Protein AF-A0AAD8Z427-F1 (afdb_monomer)

Solvent-accessible surface area (backbone atoms only — not comparable to full-atom values): 5272 Å² total; per-residue (Å²): 133,56,70,65,59,27,50,55,47,47,60,76,67,67,72,97,68,88,76,31,82,78,82,41,31,73,50,21,51,53,31,26,27,72,72,71,52,66,47,45,69,70,39,51,52,51,52,50,50,51,51,51,58,47,39,31,69,64,51,33,52,52,44,38,52,53,23,53,53,45,28,72,73,77,38,92,40,72,86,37,50,48,57,33,50,53,50,30,50,53,30,56,75,62,85

Organism: NCBI:txid2609070

Nearest PDB structures (foldseek):
  4jrp-assembly3_B  TM=3.685E-01  e=6.901E+00  Escherichia coli K-12
  3hl8-assembly1_A  TM=3.748E-01  e=8.620E+00  Escherichia coli K-12
  2qxf-assembly1_A  TM=2.831E-01  e=5.525E+00  Escherichia coli K-12
  3c95-assembly1_A  TM=3.360E-01  e=7.713E+00  Escherichia coli

pLDDT: mean 89.63, std 6.98, range [63.62, 97.69]

Mean predicted aligned error: 7.12 Å

Secondary structure (DSSP, 8-state):
--HHHHHHHHHTT-S----BTTTB-HHHHHHHHHHSS---HHHHHHHHHHHHHHT-HHHHHHHHHHHHHHHHHH-S-HHHHHHHHHHHHHHHHH-

Radius of gyration: 21.92 Å; Cα contacts (8 Å, |Δi|>4): 80; chains: 1; bounding box: 41×27×59 Å

InterPro domains:
  IPR007053 LRAT domain [PF04970] (2-38)
  IPR007053 LRAT domain [PS51934] (1-42)
  IPR042288 Lecithin retinol acyltransferase [PTHR46678] (1-95)

Structure (mmCIF, N/CA/C/O backbone):
data_AF-A0AAD8Z427-F1
#
_entry.id   AF-A0AAD8Z427-F1
#
loop_
_atom_site.group_PDB
_atom_site.id
_atom_site.type_symbol
_atom_site.label_atom_id
_atom_site.label_alt_id
_atom_site.label_comp_id
_atom_site.label_asym_id
_atom_site.label_entity_id
_atom_site.label_seq_id
_atom_site.pdbx_PDB_ins_code
_atom_site.Cartn_x
_atom_site.Cartn_y
_atom_site.Cartn_z
_atom_site.occupancy
_atom_site.B_iso_or_equiv
_atom_site.auth_seq_id
_atom_site.auth_comp_id
_atom_site.auth_asym_id
_atom_site.auth_atom_id
_atom_site.pdbx_PDB_model_num
ATOM 1 N N . MET A 1 1 ? -13.043 7.027 24.042 1.00 71.38 1 MET A N 1
ATOM 2 C CA . MET A 1 1 ? -13.617 5.711 23.707 1.00 71.38 1 MET A CA 1
ATOM 3 C C . MET A 1 1 ? -13.501 4.814 24.912 1.00 71.38 1 MET A C 1
ATOM 5 O O . MET A 1 1 ? -12.443 4.805 25.535 1.00 71.38 1 MET A O 1
ATOM 9 N N . SER A 1 2 ? -14.571 4.106 25.247 1.00 93.31 2 SER A N 1
ATOM 10 C CA . SER A 1 2 ? -14.539 3.091 26.298 1.00 93.31 2 SER A CA 1
ATOM 11 C C . SER A 1 2 ? -13.951 1.782 25.761 1.00 93.31 2 SER A C 1
ATOM 13 O O . SER A 1 2 ? -13.982 1.518 24.558 1.00 93.31 2 SER A O 1
ATOM 15 N N . ASN A 1 3 ? -13.422 0.940 26.651 1.00 94.69 3 ASN A N 1
ATOM 16 C CA . ASN A 1 3 ? -12.943 -0.393 26.268 1.00 94.69 3 ASN A CA 1
ATOM 17 C C . ASN A 1 3 ? -14.076 -1.253 25.679 1.00 94.69 3 ASN A C 1
ATOM 19 O O . ASN A 1 3 ? -13.838 -2.035 24.764 1.00 94.69 3 ASN A O 1
ATOM 23 N N . GLU A 1 4 ? -15.309 -1.036 26.138 1.00 97.50 4 GLU A N 1
ATOM 24 C CA . GLU A 1 4 ? -16.512 -1.696 25.629 1.00 97.50 4 GLU A CA 1
ATOM 25 C C . GLU A 1 4 ? -16.750 -1.404 24.139 1.00 97.50 4 GLU A C 1
ATOM 27 O O . GLU A 1 4 ? -17.098 -2.287 23.361 1.00 97.50 4 GLU A O 1
ATOM 32 N N . GLU A 1 5 ? -16.539 -0.157 23.709 1.00 96.50 5 GLU A N 1
ATOM 33 C CA . GLU A 1 5 ? -16.681 0.233 22.302 1.00 96.50 5 GLU A CA 1
ATOM 34 C C . GLU A 1 5 ? -15.611 -0.414 21.418 1.00 96.50 5 GLU A C 1
ATOM 36 O O . GLU A 1 5 ? -15.904 -0.807 20.288 1.00 96.50 5 GLU A O 1
ATOM 41 N N . VAL A 1 6 ? -14.382 -0.543 21.931 1.00 97.69 6 VAL A N 1
ATOM 42 C CA . VAL A 1 6 ? -13.281 -1.233 21.241 1.00 97.69 6 VAL A CA 1
ATOM 43 C C . VAL A 1 6 ? -13.612 -2.714 21.071 1.00 97.69 6 VAL A C 1
ATOM 45 O O . VAL A 1 6 ? -13.509 -3.234 19.959 1.00 97.69 6 VAL A O 1
ATOM 48 N N . ALA A 1 7 ? -14.057 -3.372 22.147 1.00 97.19 7 ALA A N 1
ATOM 49 C CA . ALA A 1 7 ? -14.451 -4.779 22.134 1.00 97.19 7 ALA A CA 1
ATOM 50 C C . ALA A 1 7 ? -15.595 -5.028 21.142 1.00 97.19 7 ALA A C 1
ATOM 52 O O . ALA A 1 7 ? -15.460 -5.865 20.254 1.00 97.19 7 ALA A O 1
ATOM 53 N N . LYS A 1 8 ? -16.652 -4.206 21.173 1.00 97.50 8 LYS A N 1
ATOM 54 C CA . LYS A 1 8 ? -17.772 -4.300 20.220 1.00 97.50 8 LYS A CA 1
ATOM 55 C C . LYS A 1 8 ? -17.345 -4.146 18.759 1.00 97.50 8 LYS A C 1
ATOM 57 O O . LYS A 1 8 ? -17.960 -4.738 17.876 1.00 97.50 8 LYS A O 1
ATOM 62 N N . ARG A 1 9 ? -16.332 -3.325 18.458 1.00 96.38 9 ARG A N 1
ATOM 63 C CA . ARG A 1 9 ? -15.796 -3.209 17.087 1.00 96.38 9 ARG A CA 1
ATOM 64 C C . ARG A 1 9 ? -14.996 -4.438 16.681 1.00 96.38 9 ARG A C 1
ATOM 66 O O . ARG A 1 9 ? -15.125 -4.865 15.539 1.00 96.38 9 ARG A O 1
ATOM 73 N N . ALA A 1 10 ? -14.218 -5.004 17.600 1.00 96.62 10 ALA A N 1
ATOM 74 C CA . ALA A 1 10 ? -13.490 -6.244 17.360 1.00 96.62 10 ALA A CA 1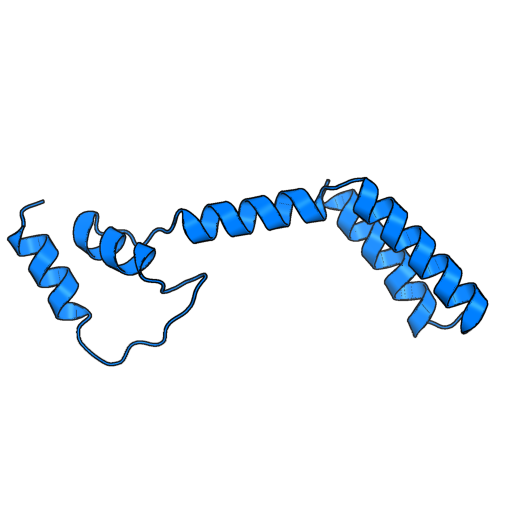
ATOM 75 C C . ALA A 1 10 ? -14.453 -7.416 17.116 1.00 96.62 10 ALA A C 1
ATOM 77 O O . ALA A 1 10 ? -14.288 -8.149 16.147 1.00 96.62 10 ALA A O 1
ATOM 78 N N . GLU A 1 11 ? -15.504 -7.535 17.931 1.00 97.00 11 GLU A N 1
ATOM 79 C CA . GLU A 1 11 ? -16.526 -8.583 17.815 1.00 97.00 11 GLU A CA 1
ATOM 80 C C . GLU A 1 11 ? -17.245 -8.571 16.461 1.00 97.00 11 GLU A C 1
ATOM 82 O O . GLU A 1 11 ? -17.479 -9.624 15.872 1.00 97.00 11 GLU A O 1
ATOM 87 N N . LYS A 1 12 ? -17.531 -7.382 15.914 1.00 94.62 12 LYS A N 1
ATOM 88 C CA . LYS A 1 12 ? -18.138 -7.224 14.577 1.00 94.62 12 LYS A CA 1
ATOM 89 C C . LYS A 1 12 ? -17.278 -7.763 13.434 1.00 94.62 12 LYS A C 1
ATOM 91 O O . LYS A 1 12 ? -17.797 -7.971 12.342 1.00 94.62 12 LYS A O 1
ATOM 96 N N . LEU A 1 13 ? -15.981 -7.933 13.664 1.00 93.19 13 LEU A N 1
ATOM 97 C CA . LEU A 1 13 ? -15.008 -8.407 12.684 1.00 93.19 13 LEU A CA 1
ATOM 98 C C . LEU A 1 13 ? -14.527 -9.832 13.010 1.00 93.19 13 LEU A C 1
ATOM 100 O O . LEU A 1 13 ? -13.494 -10.270 12.511 1.00 93.19 13 LEU A O 1
ATOM 104 N N . ILE A 1 14 ? -15.257 -10.575 13.847 1.00 94.56 14 ILE A N 1
ATOM 105 C CA . ILE A 1 14 ? -15.002 -12.001 14.057 1.00 94.56 14 ILE A CA 1
ATOM 106 C C . ILE A 1 14 ? -15.521 -12.785 12.850 1.00 94.56 14 ILE A C 1
ATOM 108 O O . ILE A 1 14 ? -16.675 -12.652 12.449 1.00 94.56 14 ILE A O 1
ATOM 112 N N . GLY A 1 15 ? -14.672 -13.645 12.294 1.00 93.94 15 GLY A N 1
ATOM 113 C CA . GLY A 1 15 ? -15.018 -14.527 11.185 1.00 93.94 15 GLY A CA 1
ATOM 114 C C . GLY A 1 15 ? -13.869 -14.681 10.197 1.00 93.94 15 GLY A C 1
ATOM 115 O O . GLY A 1 15 ? -12.758 -14.200 10.421 1.00 93.94 15 GLY A O 1
ATOM 116 N N . ALA A 1 16 ? -14.141 -15.363 9.087 1.00 89.00 16 ALA A N 1
ATOM 117 C CA . ALA A 1 16 ? -13.202 -15.434 7.978 1.00 89.00 16 ALA A CA 1
ATOM 118 C C . ALA A 1 16 ? -13.246 -14.115 7.197 1.00 89.00 16 ALA A C 1
ATOM 120 O O . ALA A 1 16 ? -14.255 -13.789 6.574 1.00 89.00 16 ALA A O 1
ATOM 121 N N . ILE A 1 17 ? -12.147 -13.363 7.233 1.00 89.19 17 ILE A N 1
ATOM 122 C CA . ILE A 1 17 ? -12.011 -12.086 6.529 1.00 89.19 17 ILE A CA 1
ATOM 123 C C . ILE A 1 17 ? -10.800 -12.180 5.595 1.00 89.19 17 ILE A C 1
ATOM 125 O O . ILE A 1 17 ? -9.742 -12.645 6.028 1.00 89.19 17 ILE A O 1
ATOM 129 N N . PRO A 1 18 ? -10.915 -11.759 4.322 1.00 91.81 18 PRO A N 1
ATOM 130 C CA . PRO A 1 18 ? -9.789 -11.777 3.399 1.00 91.81 18 PRO A CA 1
ATOM 131 C C . PRO A 1 18 ? -8.676 -10.852 3.895 1.00 91.81 18 PRO A C 1
ATOM 133 O O . PRO A 1 18 ? -8.873 -9.649 4.077 1.00 91.81 18 PRO A O 1
ATOM 136 N N . TYR A 1 19 ? -7.497 -11.426 4.106 1.00 93.88 19 TYR A N 1
ATOM 137 C CA . TYR A 1 19 ? -6.322 -10.695 4.559 1.00 93.88 19 TYR A CA 1
ATOM 138 C C . TYR A 1 19 ? -5.621 -10.000 3.388 1.00 93.88 19 TYR A C 1
ATOM 140 O O . TYR A 1 19 ? -5.436 -10.586 2.322 1.00 93.88 19 TYR A O 1
ATOM 148 N N . SER A 1 20 ? -5.176 -8.761 3.604 1.00 93.69 20 SER A N 1
ATOM 149 C CA . SER A 1 20 ? -4.328 -8.032 2.658 1.00 93.69 20 SER A CA 1
ATOM 150 C C . SER A 1 20 ? -3.288 -7.216 3.405 1.00 93.69 20 SER A C 1
ATOM 152 O O . SER A 1 20 ? -3.643 -6.385 4.237 1.00 93.69 20 SER A O 1
ATOM 154 N N . LEU A 1 21 ? -2.012 -7.389 3.053 1.00 92.06 21 LEU A N 1
ATOM 155 C CA . LEU A 1 21 ? -0.904 -6.644 3.658 1.00 92.06 21 LEU A CA 1
ATOM 156 C C . LEU A 1 21 ? -1.064 -5.123 3.534 1.00 92.06 21 LEU A C 1
ATOM 158 O O . LEU A 1 21 ? -0.658 -4.409 4.445 1.00 92.06 21 LEU A O 1
ATOM 162 N N . LEU A 1 22 ? -1.663 -4.641 2.439 1.00 93.94 22 LEU A N 1
ATOM 163 C CA . LEU A 1 22 ? -1.799 -3.208 2.155 1.00 93.94 22 LEU A CA 1
ATOM 164 C C . LEU A 1 22 ? -3.134 -2.616 2.614 1.00 93.94 22 LEU A C 1
ATOM 166 O O . LEU A 1 22 ? -3.207 -1.419 2.859 1.00 93.94 22 LEU A O 1
ATOM 170 N N . TRP A 1 23 ? -4.189 -3.430 2.707 1.00 91.50 23 TRP A N 1
ATOM 171 C CA . TRP A 1 23 ? -5.559 -2.911 2.836 1.00 91.50 23 TRP A CA 1
ATOM 172 C C . TRP A 1 23 ? -6.341 -3.474 4.023 1.00 91.50 23 TRP A C 1
ATOM 174 O O . TRP A 1 23 ? -7.276 -2.834 4.490 1.00 91.50 23 TRP A O 1
ATOM 184 N N . ASN A 1 24 ? -5.992 -4.664 4.512 1.00 94.19 24 ASN A N 1
ATOM 185 C CA . ASN A 1 24 ? -6.716 -5.326 5.595 1.00 94.19 24 ASN A CA 1
ATOM 186 C C . ASN A 1 24 ? -5.769 -6.226 6.394 1.00 94.19 24 ASN A C 1
ATOM 188 O O . ASN A 1 24 ? -5.879 -7.455 6.395 1.00 94.19 24 ASN A O 1
ATOM 192 N N . ASN A 1 25 ? -4.767 -5.585 6.990 1.00 95.62 25 ASN A N 1
ATOM 193 C CA . ASN A 1 25 ? -3.759 -6.237 7.814 1.00 95.62 25 ASN A CA 1
ATOM 194 C C . ASN A 1 25 ? -4.093 -6.082 9.308 1.00 95.62 25 ASN A C 1
ATOM 196 O O . ASN A 1 25 ? -5.069 -5.436 9.696 1.00 95.62 25 ASN A O 1
ATOM 200 N N . CYS A 1 26 ? -3.249 -6.652 10.165 1.00 95.88 26 CYS A N 1
ATOM 201 C CA . CYS A 1 26 ? -3.452 -6.616 11.612 1.00 95.88 26 CYS A CA 1
ATOM 202 C C . CYS A 1 26 ? -3.482 -5.186 12.174 1.00 95.88 26 CYS A C 1
ATOM 204 O O . CYS A 1 26 ? -4.218 -4.909 13.116 1.00 95.88 26 CYS A O 1
ATOM 206 N N . GLU A 1 27 ? -2.694 -4.274 11.602 1.00 97.50 27 GLU A N 1
ATOM 207 C CA . GLU A 1 27 ? -2.595 -2.893 12.071 1.00 97.50 27 GLU A CA 1
ATOM 208 C C . GLU A 1 27 ? -3.863 -2.097 11.736 1.00 97.50 27 GLU A C 1
ATOM 210 O O . GLU A 1 27 ? -4.401 -1.408 12.601 1.00 97.50 27 GLU A O 1
ATOM 215 N N . HIS A 1 28 ? -4.410 -2.286 10.531 1.00 97.12 28 HIS A N 1
ATOM 216 C CA . HIS A 1 28 ? -5.720 -1.753 10.149 1.00 97.12 28 HIS A CA 1
ATOM 217 C C . HIS A 1 28 ? -6.821 -2.242 11.096 1.00 97.12 28 HIS A C 1
ATOM 219 O O . HIS A 1 28 ? -7.655 -1.452 11.536 1.00 97.12 28 HIS A O 1
ATOM 225 N N . PHE A 1 29 ? -6.800 -3.528 11.460 1.00 96.69 29 PHE A N 1
ATOM 226 C CA . PHE A 1 29 ? -7.770 -4.096 12.395 1.00 96.69 29 PHE A CA 1
ATOM 227 C C . PHE A 1 29 ? -7.690 -3.442 13.781 1.00 96.69 29 PHE A C 1
ATOM 229 O O . PH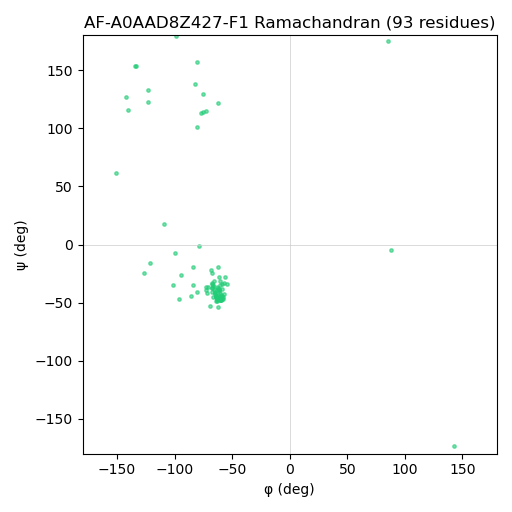E A 1 29 ? -8.694 -2.932 14.284 1.00 96.69 29 PHE A O 1
ATOM 236 N N . VAL A 1 30 ? -6.508 -3.411 14.408 1.00 96.69 30 VAL A N 1
ATOM 237 C CA . VAL A 1 30 ? -6.380 -2.874 15.775 1.00 96.69 30 VAL A CA 1
ATOM 238 C C . VAL A 1 30 ? -6.624 -1.365 15.828 1.00 96.69 30 VAL A C 1
ATOM 240 O O . VAL A 1 30 ? -7.211 -0.876 16.7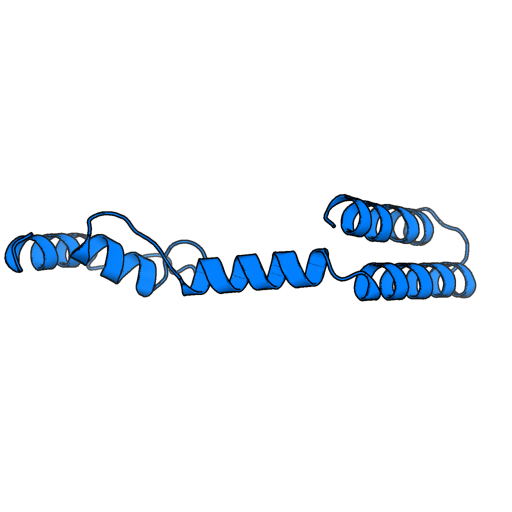94 1.00 96.69 30 VAL A O 1
ATOM 243 N N . THR A 1 31 ? -6.239 -0.618 14.787 1.00 97.44 31 THR A N 1
ATOM 244 C CA . THR A 1 31 ? -6.483 0.831 14.704 1.00 97.44 31 THR A CA 1
ATOM 245 C C . THR A 1 31 ? -7.951 1.149 14.444 1.00 97.44 31 THR A C 1
ATOM 247 O O . THR A 1 31 ? -8.486 2.056 15.080 1.00 97.44 31 THR A O 1
ATOM 250 N N . TYR A 1 32 ? -8.657 0.353 13.637 1.00 97.06 32 TYR A N 1
ATOM 251 C CA . TYR A 1 32 ? -10.112 0.447 13.525 1.00 97.06 32 TYR A CA 1
ATOM 252 C C . TYR A 1 32 ? -10.802 0.172 14.865 1.00 97.06 32 TYR A C 1
ATOM 254 O O . TYR A 1 32 ? -11.637 0.964 15.316 1.00 97.06 32 TYR A O 1
ATOM 262 N N . CY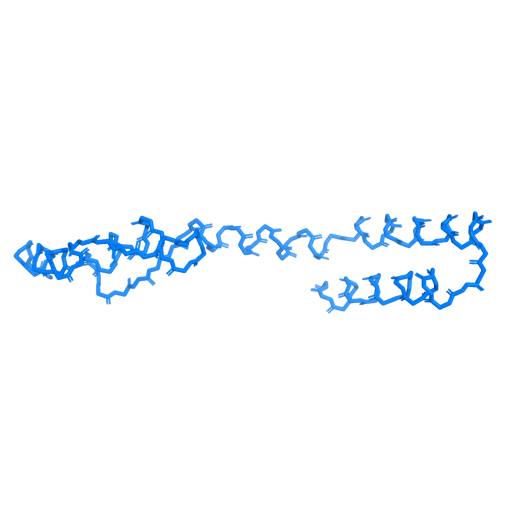S A 1 33 ? -10.411 -0.905 15.550 1.00 97.12 33 CYS A N 1
ATOM 263 C CA . CYS A 1 33 ? -10.9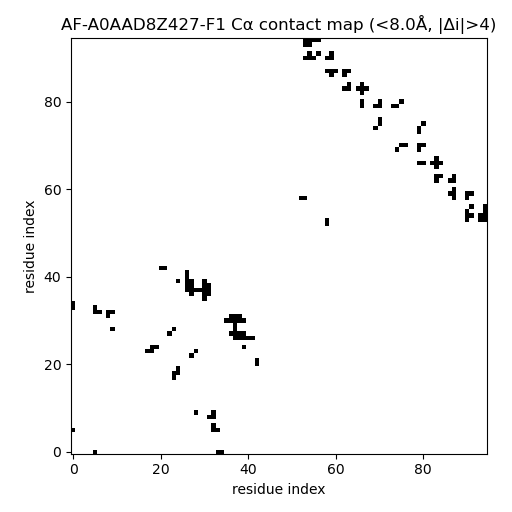77 -1.240 16.852 1.00 97.12 33 CYS A CA 1
ATOM 264 C C . CYS A 1 33 ? -10.751 -0.106 17.859 1.00 97.12 33 CYS A C 1
ATOM 266 O O . CYS A 1 33 ? -11.687 0.288 18.550 1.00 97.12 33 CYS A O 1
ATOM 268 N N . ARG A 1 34 ? -9.542 0.471 17.906 1.00 97.19 34 ARG A N 1
ATOM 269 C CA . ARG A 1 34 ? -9.148 1.480 18.901 1.00 97.19 34 ARG A CA 1
ATOM 270 C C . ARG A 1 34 ? -9.551 2.919 18.574 1.00 97.19 34 ARG A C 1
ATOM 272 O O . ARG A 1 34 ? -9.843 3.673 19.497 1.00 97.19 34 ARG A O 1
ATOM 279 N N . TYR A 1 35 ? -9.552 3.309 17.304 1.00 96.56 35 TYR A N 1
ATOM 280 C CA . TYR A 1 35 ? -9.722 4.704 16.871 1.00 96.56 35 TYR A CA 1
ATOM 281 C C . TYR A 1 35 ? -10.917 4.904 15.938 1.00 96.56 35 TYR A C 1
ATOM 283 O O . TYR A 1 35 ? -11.389 6.024 15.785 1.00 96.56 35 TYR A O 1
ATOM 291 N N . GLY A 1 36 ? -11.455 3.829 15.357 1.00 96.25 36 GLY A N 1
ATOM 292 C CA . GLY A 1 36 ? -12.582 3.878 14.418 1.00 96.25 36 GLY A CA 1
ATOM 293 C C . GLY A 1 36 ? -12.166 4.073 12.964 1.00 96.25 36 GLY A C 1
ATOM 294 O O . GLY A 1 36 ? -13.010 3.967 12.080 1.00 96.25 36 GLY A O 1
ATOM 295 N N . THR A 1 37 ? -10.872 4.277 12.716 1.00 96.06 37 THR A N 1
ATOM 296 C CA . THR A 1 37 ? -10.302 4.446 11.379 1.00 96.06 37 THR A CA 1
ATOM 297 C C . THR A 1 37 ? -9.222 3.387 11.163 1.00 96.06 37 THR A C 1
ATOM 299 O O . THR A 1 37 ? -8.281 3.335 11.959 1.00 96.06 37 THR A O 1
ATOM 302 N N . PRO A 1 38 ? -9.334 2.540 10.125 1.00 96.25 38 PRO A N 1
ATOM 303 C CA . PRO A 1 38 ? -8.316 1.549 9.810 1.00 96.25 38 PRO A CA 1
ATOM 304 C C . PRO A 1 38 ? -7.123 2.247 9.152 1.00 96.25 38 PRO A C 1
ATOM 306 O O . PRO A 1 38 ? -7.234 2.763 8.043 1.00 96.25 38 PRO A O 1
ATOM 309 N N . VAL A 1 39 ? -5.977 2.255 9.824 1.00 96.62 39 VAL A N 1
ATOM 310 C CA . VAL A 1 39 ? -4.716 2.798 9.300 1.00 96.62 39 VAL A CA 1
ATOM 311 C C . VAL A 1 39 ? -3.565 1.835 9.578 1.00 96.62 39 VAL A C 1
ATOM 313 O O . VAL A 1 39 ? -3.607 1.061 10.533 1.00 96.62 39 VAL A O 1
ATOM 316 N N . SER A 1 40 ? -2.518 1.882 8.756 1.00 97.69 40 SER A N 1
ATOM 317 C CA . SER A 1 40 ? -1.333 1.045 8.944 1.00 97.69 40 SER A CA 1
ATOM 318 C C . SER A 1 40 ? -0.048 1.801 8.637 1.00 97.69 40 SER A C 1
ATOM 320 O O . SER A 1 40 ? 0.225 2.152 7.487 1.00 97.69 40 SER A O 1
ATOM 322 N N . GLN A 1 41 ? 0.787 1.977 9.661 1.00 95.44 41 GLN A N 1
ATOM 323 C CA . GLN A 1 41 ? 2.135 2.502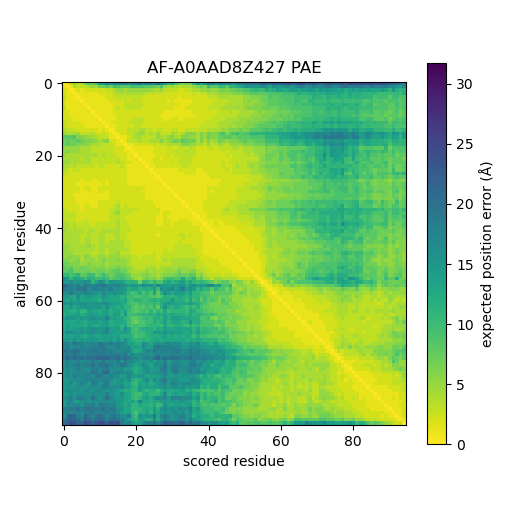 9.508 1.00 95.44 41 GLN A CA 1
ATOM 324 C C . GLN A 1 41 ? 3.025 1.539 8.714 1.00 95.44 41 GLN A C 1
ATOM 326 O O . GLN A 1 41 ? 3.918 1.982 7.996 1.00 95.44 41 GLN A O 1
ATOM 331 N N . GLN A 1 42 ? 2.800 0.224 8.802 1.00 92.88 42 GLN A N 1
ATOM 332 C CA . GLN A 1 42 ? 3.487 -0.749 7.949 1.00 92.88 42 GLN A CA 1
ATOM 333 C C . GLN A 1 42 ? 3.235 -0.451 6.464 1.00 92.88 42 GLN A C 1
ATOM 335 O O . GLN A 1 42 ? 4.183 -0.404 5.679 1.00 92.88 42 GLN A O 1
ATOM 340 N N . THR A 1 43 ? 1.976 -0.200 6.097 1.00 94.62 43 THR A N 1
ATOM 341 C CA . THR A 1 43 ? 1.595 0.152 4.720 1.00 94.62 43 THR A CA 1
ATOM 342 C C . THR A 1 43 ? 2.216 1.482 4.310 1.00 94.62 43 THR A C 1
ATOM 344 O O . THR A 1 43 ? 2.794 1.589 3.232 1.00 94.62 43 THR A O 1
ATOM 347 N N . GLU A 1 44 ? 2.176 2.484 5.189 1.00 94.62 44 GLU A N 1
ATOM 348 C CA . GLU A 1 44 ? 2.791 3.787 4.934 1.00 94.62 44 GLU A CA 1
ATOM 349 C C . GLU A 1 44 ? 4.306 3.676 4.696 1.00 94.62 44 GLU A C 1
ATOM 351 O O . GLU A 1 44 ? 4.822 4.197 3.707 1.00 94.62 44 GLU A O 1
ATOM 356 N N . LYS A 1 45 ? 5.020 2.939 5.555 1.00 94.06 45 LYS A N 1
ATOM 357 C CA . LYS A 1 45 ? 6.460 2.677 5.417 1.00 94.06 45 LYS A CA 1
ATOM 358 C C . LYS A 1 45 ? 6.777 1.962 4.110 1.00 94.06 45 LYS A C 1
ATOM 360 O O . LYS A 1 45 ? 7.720 2.353 3.428 1.00 94.06 45 LYS A O 1
ATOM 365 N N . PHE A 1 46 ? 5.988 0.954 3.740 1.00 92.25 46 PHE A N 1
ATOM 366 C CA . PHE A 1 46 ? 6.162 0.240 2.479 1.00 92.25 46 PHE A CA 1
ATOM 367 C C . PHE A 1 46 ? 5.957 1.160 1.268 1.00 92.25 46 PHE A C 1
ATOM 369 O O . PHE A 1 46 ? 6.807 1.214 0.382 1.00 92.25 46 PHE A O 1
ATOM 376 N N . CYS A 1 47 ? 4.883 1.951 1.255 1.00 90.12 47 CYS A N 1
ATOM 377 C CA . CYS A 1 47 ? 4.626 2.924 0.195 1.00 90.12 47 CYS A CA 1
ATOM 378 C C . CYS A 1 47 ? 5.731 3.985 0.106 1.00 90.12 47 CYS A C 1
ATOM 380 O O . CYS A 1 47 ? 6.128 4.368 -0.992 1.00 90.12 47 CYS A O 1
ATOM 382 N N . ASN A 1 48 ? 6.252 4.451 1.241 1.00 90.00 48 ASN A N 1
ATOM 383 C CA . ASN A 1 48 ? 7.359 5.403 1.269 1.00 90.00 48 ASN A CA 1
ATOM 384 C C . ASN A 1 48 ? 8.658 4.779 0.756 1.00 90.00 48 ASN A C 1
ATOM 386 O O . ASN A 1 48 ? 9.353 5.411 -0.033 1.00 90.00 48 ASN A O 1
ATOM 390 N N . PHE A 1 49 ? 8.948 3.530 1.120 1.00 88.44 49 PHE A N 1
ATOM 391 C CA . PHE A 1 49 ? 10.065 2.783 0.550 1.00 88.44 49 PHE A CA 1
ATOM 392 C C . PHE A 1 49 ? 9.935 2.648 -0.973 1.00 88.44 49 PHE A C 1
ATOM 394 O O . PHE A 1 49 ? 10.885 2.950 -1.689 1.00 88.44 49 PHE A O 1
ATOM 401 N N . LEU A 1 50 ? 8.755 2.275 -1.483 1.00 85.06 50 LEU A N 1
ATOM 402 C CA . LEU A 1 50 ? 8.512 2.202 -2.925 1.00 85.06 50 LEU A CA 1
ATOM 403 C C . LEU A 1 50 ? 8.719 3.555 -3.606 1.00 85.06 50 LEU A C 1
ATOM 405 O O . LEU A 1 50 ? 9.397 3.623 -4.626 1.00 85.06 50 LEU A O 1
ATOM 409 N N . LYS A 1 51 ? 8.192 4.642 -3.029 1.00 84.56 51 LYS A N 1
ATOM 410 C CA . LYS A 1 51 ? 8.426 6.001 -3.538 1.00 84.56 51 LYS A CA 1
ATOM 411 C C . LYS A 1 51 ? 9.915 6.331 -3.571 1.00 84.56 51 LYS A C 1
ATOM 413 O O . LYS A 1 51 ? 10.384 6.851 -4.573 1.00 84.56 51 LYS A O 1
ATOM 418 N N . MET A 1 52 ? 10.663 6.019 -2.514 1.00 84.62 52 MET A N 1
ATOM 419 C CA . MET A 1 52 ? 12.110 6.251 -2.473 1.00 84.62 52 MET A CA 1
ATOM 420 C C . MET A 1 52 ? 12.852 5.439 -3.537 1.00 84.62 52 MET A C 1
ATOM 422 O O . MET A 1 52 ? 13.717 5.987 -4.207 1.00 84.62 52 MET A O 1
ATOM 426 N N . ALA A 1 53 ? 12.498 4.166 -3.725 1.00 80.12 53 ALA A N 1
ATOM 427 C CA . ALA A 1 53 ? 13.108 3.306 -4.736 1.00 80.12 53 ALA A CA 1
ATOM 428 C C . ALA A 1 53 ? 12.813 3.788 -6.168 1.00 80.12 53 ALA A C 1
ATOM 430 O O . ALA A 1 53 ? 13.702 3.787 -7.017 1.00 80.12 53 ALA A O 1
ATOM 431 N N . ILE A 1 54 ? 11.579 4.236 -6.422 1.00 75.75 54 ILE A N 1
ATOM 432 C CA . ILE A 1 54 ? 11.154 4.817 -7.704 1.00 75.75 54 ILE A CA 1
ATOM 433 C C . ILE A 1 54 ? 11.891 6.134 -7.982 1.00 75.75 54 ILE A C 1
ATOM 435 O O . ILE A 1 54 ? 12.323 6.368 -9.104 1.00 75.75 54 ILE A O 1
ATOM 439 N N . ARG A 1 55 ? 12.060 6.977 -6.958 1.00 73.69 55 ARG A N 1
ATOM 440 C CA . ARG A 1 55 ? 12.756 8.271 -7.051 1.00 73.69 55 ARG A CA 1
ATOM 441 C C . ARG A 1 55 ? 14.279 8.165 -7.047 1.00 73.69 55 ARG A C 1
ATOM 443 O O . ARG A 1 55 ? 14.963 9.186 -7.107 1.00 73.69 55 ARG A O 1
ATOM 450 N N . ASP A 1 56 ? 14.827 6.961 -6.938 1.00 81.12 56 ASP A N 1
ATOM 451 C CA . ASP A 1 56 ? 16.268 6.779 -6.892 1.00 81.12 56 ASP A CA 1
ATOM 452 C C . ASP A 1 56 ? 16.884 7.022 -8.278 1.00 81.12 56 ASP A C 1
ATOM 454 O O . ASP A 1 56 ? 16.668 6.269 -9.230 1.00 81.12 56 ASP A O 1
ATOM 458 N N . GLN A 1 57 ? 17.710 8.064 -8.384 1.00 72.19 57 GLN A N 1
ATOM 459 C CA . GLN A 1 57 ? 18.462 8.406 -9.596 1.00 72.19 57 GLN A CA 1
ATOM 460 C C . GLN A 1 57 ? 19.342 7.247 -10.091 1.00 72.19 57 GLN A C 1
ATOM 462 O O . GLN A 1 57 ? 19.578 7.106 -11.292 1.00 72.19 57 GLN A O 1
ATOM 467 N N . ARG A 1 58 ? 19.794 6.364 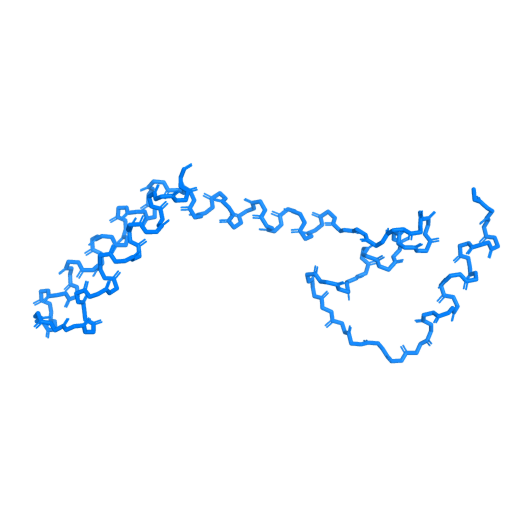-9.191 1.00 81.12 58 ARG A N 1
ATOM 468 C CA . ARG A 1 58 ? 20.564 5.173 -9.581 1.00 81.12 58 ARG A CA 1
ATOM 469 C C . ARG A 1 58 ? 19.710 4.175 -10.359 1.00 81.12 58 ARG A C 1
ATOM 471 O O . ARG A 1 58 ? 20.224 3.551 -11.284 1.00 81.12 58 ARG A O 1
ATOM 478 N N . SER A 1 59 ? 18.419 4.072 -10.045 1.00 82.56 59 SER A N 1
ATOM 479 C CA . SER A 1 59 ? 17.465 3.218 -10.762 1.00 82.56 59 SER A CA 1
ATOM 480 C C . SER A 1 59 ? 17.232 3.702 -12.195 1.00 82.56 59 SER A C 1
ATOM 482 O O . SER A 1 59 ? 17.141 2.878 -13.104 1.00 82.56 59 SER A O 1
ATOM 484 N N . VAL A 1 60 ? 17.220 5.020 -12.436 1.00 83.62 60 VAL A N 1
ATOM 485 C CA . VAL A 1 60 ? 17.156 5.599 -13.795 1.00 83.62 60 VAL A CA 1
ATOM 486 C C . VAL A 1 60 ? 18.387 5.193 -14.616 1.00 83.62 60 VAL A C 1
ATOM 488 O O . VAL A 1 60 ? 18.260 4.739 -15.755 1.00 83.62 60 VAL A O 1
ATOM 491 N N . LEU A 1 61 ? 19.585 5.292 -14.029 1.00 86.00 61 LEU A N 1
ATOM 492 C CA . LEU A 1 61 ? 20.836 4.935 -14.706 1.00 86.00 61 LEU A CA 1
ATOM 493 C C . LEU A 1 61 ? 20.931 3.427 -14.996 1.00 86.00 61 LEU A C 1
ATOM 495 O O . LEU A 1 61 ? 21.261 3.034 -16.114 1.00 86.00 61 LEU A O 1
ATOM 499 N N . LEU A 1 62 ? 20.590 2.581 -14.021 1.00 88.75 62 LEU A N 1
ATOM 500 C CA . LEU A 1 62 ? 20.564 1.122 -14.169 1.00 88.75 62 LEU A CA 1
ATOM 501 C C . LEU A 1 62 ? 19.587 0.667 -15.258 1.00 88.75 62 LEU A C 1
ATOM 503 O O . LEU A 1 62 ? 19.956 -0.133 -16.116 1.00 88.75 62 LEU A O 1
ATOM 507 N N . THR A 1 63 ? 18.358 1.190 -15.249 1.00 88.38 63 THR A N 1
ATOM 508 C CA . THR A 1 63 ? 17.333 0.823 -16.242 1.00 88.38 63 THR A CA 1
ATOM 509 C C . THR A 1 63 ? 17.706 1.278 -17.650 1.00 88.38 63 THR A C 1
ATOM 511 O O . THR A 1 63 ? 17.528 0.514 -18.598 1.00 88.38 63 THR A O 1
ATOM 514 N N . SER A 1 64 ? 18.312 2.461 -17.786 1.00 87.75 64 SER A N 1
ATOM 515 C CA . SER A 1 64 ? 18.832 2.954 -19.068 1.00 87.75 64 SER A CA 1
ATOM 516 C C . SER A 1 64 ? 19.960 2.064 -19.607 1.00 87.75 64 SER A C 1
ATOM 518 O O . SER A 1 64 ? 19.924 1.664 -20.769 1.00 87.75 64 SER A O 1
ATOM 520 N N . LEU A 1 65 ? 20.936 1.695 -18.765 1.00 92.00 65 LEU A N 1
ATOM 521 C CA . LEU A 1 65 ? 22.049 0.818 -19.155 1.00 92.00 65 LEU A CA 1
ATOM 522 C C . LEU A 1 65 ? 21.564 -0.576 -19.572 1.00 92.00 65 LEU A C 1
ATOM 524 O O . LEU A 1 65 ? 21.960 -1.075 -20.624 1.00 92.00 65 LEU A O 1
ATOM 528 N N . LEU A 1 66 ? 20.683 -1.191 -18.779 1.00 91.69 66 LEU A N 1
ATOM 529 C CA . LEU A 1 66 ? 20.104 -2.500 -19.095 1.00 91.69 66 LEU A CA 1
ATOM 530 C C . LEU A 1 66 ? 19.299 -2.469 -20.400 1.00 91.69 66 LEU A C 1
ATOM 532 O O . LEU A 1 66 ? 19.394 -3.398 -21.201 1.00 91.69 66 LEU A O 1
ATOM 536 N N . GLY A 1 67 ? 18.546 -1.393 -20.638 1.00 90.62 67 GLY A N 1
ATOM 537 C CA . GLY A 1 67 ? 17.796 -1.204 -21.874 1.00 90.62 67 GLY A CA 1
ATOM 538 C C . GLY A 1 67 ? 18.694 -1.092 -23.109 1.00 90.62 67 GLY A C 1
ATOM 539 O O . GLY A 1 67 ? 18.469 -1.785 -24.101 1.00 90.62 67 GLY A O 1
ATOM 540 N N . VAL A 1 68 ? 19.779 -0.310 -23.030 1.00 90.44 68 VAL A N 1
ATOM 541 C CA . VAL A 1 68 ? 20.782 -0.219 -24.107 1.00 90.44 68 VAL A CA 1
ATOM 542 C C . VAL A 1 68 ? 21.427 -1.582 -24.375 1.00 90.44 68 VAL A C 1
ATOM 544 O O . VAL A 1 68 ? 21.491 -2.006 -25.527 1.00 90.44 68 VAL A O 1
ATOM 547 N N . MET A 1 69 ? 21.841 -2.311 -23.333 1.00 91.81 69 MET A N 1
ATOM 548 C CA . MET A 1 69 ? 22.426 -3.652 -23.485 1.00 91.81 69 MET A CA 1
ATOM 549 C C . MET A 1 69 ? 21.451 -4.653 -24.120 1.00 91.81 69 MET A C 1
ATOM 551 O O . MET A 1 69 ? 21.857 -5.461 -24.954 1.00 91.81 69 MET A O 1
ATOM 555 N N . SER A 1 70 ? 20.163 -4.576 -23.774 1.00 89.62 70 SER A N 1
ATOM 556 C CA . SER A 1 70 ? 19.109 -5.401 -24.376 1.00 89.62 70 SER A CA 1
ATOM 557 C C . SER A 1 70 ? 18.949 -5.125 -25.874 1.00 89.62 70 SER A C 1
ATOM 559 O O . SER A 1 70 ? 18.904 -6.062 -26.670 1.00 89.62 70 SER A O 1
ATOM 561 N N . ILE A 1 71 ? 18.948 -3.850 -26.281 1.00 91.12 71 ILE A N 1
ATOM 562 C CA . ILE A 1 71 ? 18.887 -3.452 -27.697 1.00 91.12 71 ILE A CA 1
ATOM 563 C C . ILE A 1 71 ? 20.127 -3.937 -28.461 1.00 91.12 71 ILE A C 1
ATOM 565 O O . ILE A 1 71 ? 20.002 -4.395 -29.594 1.00 91.12 71 ILE A O 1
ATOM 569 N N . LEU A 1 72 ? 21.315 -3.876 -27.852 1.00 91.75 72 LEU A N 1
ATOM 570 C CA . LEU A 1 72 ? 22.546 -4.374 -28.473 1.00 91.75 72 LEU A CA 1
ATOM 571 C C . LEU A 1 72 ? 22.539 -5.900 -28.658 1.00 91.75 72 LEU A C 1
ATOM 573 O O . LEU A 1 72 ? 23.085 -6.388 -29.643 1.00 91.75 72 LEU A O 1
ATOM 577 N N . TYR A 1 73 ? 21.928 -6.649 -27.734 1.00 90.75 73 TYR A N 1
ATOM 578 C CA . TYR A 1 73 ? 21.918 -8.115 -27.764 1.00 90.75 73 TYR A CA 1
ATOM 579 C C . TYR A 1 73 ? 20.788 -8.705 -28.623 1.00 90.75 73 TYR A C 1
ATOM 581 O O . TYR A 1 73 ? 21.018 -9.626 -29.401 1.00 90.75 73 TYR A O 1
ATOM 589 N N . PHE A 1 74 ? 19.566 -8.180 -28.496 1.00 88.75 74 PHE A N 1
ATOM 590 C CA . PHE A 1 74 ? 18.373 -8.691 -29.187 1.00 88.75 74 PHE A CA 1
ATOM 591 C C . PHE A 1 74 ? 17.996 -7.886 -30.439 1.00 88.75 74 PHE A C 1
ATOM 593 O O . PHE A 1 74 ? 17.097 -8.284 -31.181 1.00 88.75 74 PHE A O 1
ATOM 600 N N . GLY A 1 75 ? 18.670 -6.762 -30.684 1.00 87.88 75 GLY A N 1
ATOM 601 C CA . GLY A 1 75 ? 18.366 -5.846 -31.775 1.00 87.88 75 GLY A CA 1
ATOM 602 C C . GLY A 1 75 ? 17.278 -4.822 -31.438 1.00 87.88 75 GLY A C 1
ATOM 603 O O . GLY A 1 75 ? 16.650 -4.822 -30.372 1.00 87.88 75 GLY A O 1
ATOM 604 N N . VAL A 1 76 ? 17.060 -3.911 -32.387 1.00 88.06 76 VAL A N 1
ATOM 605 C CA . VAL A 1 76 ? 16.069 -2.836 -32.288 1.00 88.06 76 VAL A CA 1
ATOM 606 C C . VAL A 1 76 ? 14.689 -3.400 -32.631 1.00 88.06 76 VAL A C 1
ATOM 608 O O . VAL A 1 76 ? 14.352 -3.570 -33.800 1.00 88.06 76 VAL A O 1
ATOM 611 N N . ALA A 1 77 ? 13.879 -3.678 -31.613 1.00 88.62 77 ALA A N 1
ATOM 612 C CA . ALA A 1 77 ? 12.495 -4.116 -31.759 1.00 88.62 77 ALA A CA 1
ATOM 613 C C . ALA A 1 77 ? 11.597 -3.329 -30.794 1.00 88.62 77 ALA A C 1
ATOM 615 O O . ALA A 1 77 ? 12.073 -2.911 -29.741 1.00 88.62 77 AL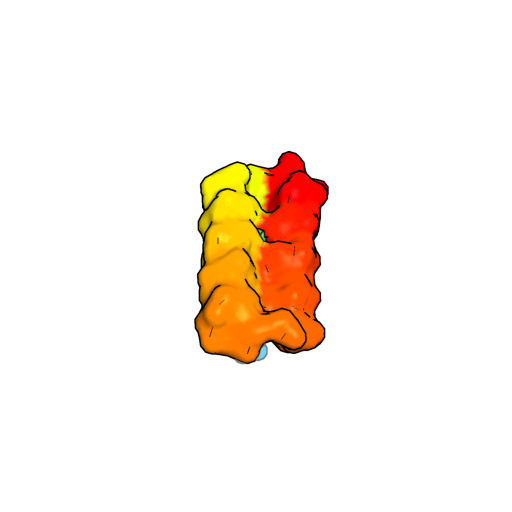A A O 1
ATOM 616 N N . PRO A 1 78 ? 10.292 -3.152 -31.074 1.00 85.81 78 PRO A N 1
ATOM 617 C CA . PRO A 1 78 ? 9.384 -2.450 -30.161 1.00 85.81 78 PRO A CA 1
ATOM 618 C C . PRO A 1 78 ? 9.385 -3.027 -28.738 1.00 85.81 78 PRO A C 1
ATOM 620 O O . PRO A 1 78 ? 9.281 -2.291 -27.762 1.00 85.81 78 PRO A O 1
ATOM 623 N N . THR A 1 79 ? 9.559 -4.343 -28.612 1.00 85.81 79 THR A N 1
ATOM 624 C CA . THR A 1 79 ? 9.636 -5.056 -27.330 1.00 85.81 79 THR A CA 1
ATOM 625 C C . THR A 1 79 ? 10.886 -4.720 -26.515 1.00 85.81 79 THR A C 1
ATOM 627 O O . THR A 1 79 ? 10.848 -4.844 -25.295 1.00 85.81 79 THR A O 1
ATOM 630 N N . THR A 1 80 ? 11.975 -4.275 -27.151 1.00 85.38 80 THR A N 1
ATOM 631 C CA . THR A 1 80 ? 13.231 -3.887 -26.488 1.00 85.38 80 THR A CA 1
ATOM 632 C C . THR A 1 80 ? 13.364 -2.369 -26.358 1.00 85.38 80 THR A C 1
ATOM 634 O O . THR A 1 80 ? 13.846 -1.880 -25.338 1.00 85.38 80 THR A O 1
ATOM 637 N N . THR A 1 81 ? 12.880 -1.593 -27.332 1.00 85.44 81 THR A N 1
ATOM 638 C CA . THR A 1 81 ? 12.985 -0.126 -27.339 1.00 85.44 81 THR A CA 1
ATOM 639 C C . THR A 1 81 ? 11.942 0.565 -26.467 1.00 85.44 81 THR A C 1
ATOM 641 O O . THR A 1 81 ? 12.293 1.500 -25.748 1.00 85.44 81 THR A O 1
ATOM 644 N N . LE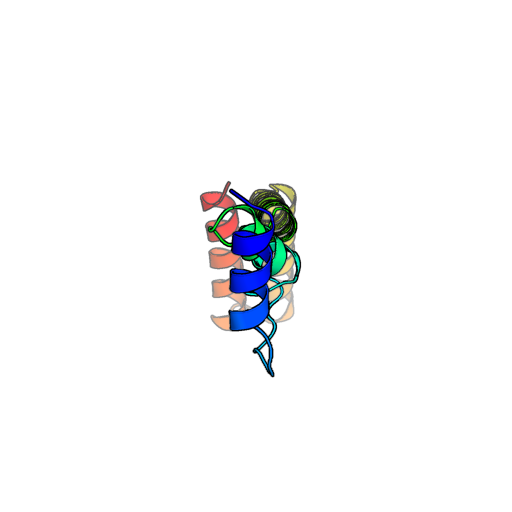U A 1 82 ? 10.682 0.110 -26.470 1.00 86.12 82 LEU A N 1
ATOM 645 C CA . LEU A 1 82 ? 9.622 0.761 -25.689 1.00 86.12 82 LEU A CA 1
ATOM 646 C C . LEU A 1 82 ? 9.897 0.707 -24.177 1.00 86.12 82 LEU A C 1
ATOM 648 O O . LEU A 1 82 ? 9.851 1.767 -23.550 1.00 86.12 82 LEU A O 1
ATOM 652 N N . PRO A 1 83 ? 10.253 -0.443 -23.566 1.00 86.06 83 PRO A N 1
ATOM 653 C CA . PRO A 1 83 ? 10.579 -0.476 -22.140 1.00 86.06 83 PRO A CA 1
ATOM 654 C C . PRO A 1 83 ? 11.816 0.364 -21.801 1.00 86.06 83 PRO A C 1
ATOM 656 O O . PRO A 1 83 ? 11.827 1.047 -20.780 1.00 86.06 83 PRO A O 1
ATOM 659 N N . THR A 1 84 ? 12.820 0.375 -22.683 1.00 87.06 84 THR A N 1
ATOM 660 C CA . THR A 1 84 ? 14.069 1.140 -22.515 1.00 87.06 84 THR A CA 1
ATOM 661 C C . THR A 1 84 ? 13.842 2.650 -22.437 1.00 87.06 84 THR A C 1
ATOM 663 O O . THR A 1 84 ? 14.623 3.342 -21.796 1.00 87.06 84 THR A O 1
ATOM 666 N N . ILE A 1 85 ? 12.779 3.175 -23.052 1.00 85.19 85 ILE A N 1
ATOM 667 C CA . ILE A 1 85 ? 12.445 4.607 -23.006 1.00 85.19 85 ILE A CA 1
ATOM 668 C C . ILE A 1 85 ? 11.420 4.890 -21.903 1.00 85.19 85 ILE A C 1
ATOM 670 O O . ILE A 1 85 ? 11.594 5.815 -21.110 1.00 85.19 85 ILE A O 1
ATOM 674 N N . LEU A 1 86 ? 10.354 4.089 -21.825 1.00 86.38 86 LEU A N 1
ATOM 675 C CA . LEU A 1 86 ? 9.228 4.351 -20.927 1.00 86.38 86 LEU A CA 1
ATOM 676 C C . LEU A 1 86 ? 9.588 4.140 -19.452 1.00 86.38 86 LEU A C 1
ATOM 678 O O . LEU A 1 86 ? 9.119 4.896 -18.601 1.00 86.38 86 LEU A O 1
ATOM 682 N N . ILE A 1 87 ? 10.428 3.151 -19.130 1.00 85.56 87 ILE A N 1
ATOM 683 C CA . ILE A 1 87 ? 10.806 2.864 -17.740 1.00 85.56 87 ILE A CA 1
ATOM 684 C C . ILE A 1 87 ? 11.688 3.992 -17.173 1.00 85.56 87 ILE A C 1
ATOM 686 O O . ILE A 1 87 ? 11.293 4.574 -16.164 1.00 85.56 87 ILE A O 1
ATOM 690 N N . PRO A 1 88 ? 12.804 4.409 -17.805 1.00 83.75 88 PRO A N 1
ATOM 691 C CA . PRO A 1 88 ? 13.581 5.541 -17.300 1.00 83.75 88 PRO A CA 1
ATOM 692 C C . PRO A 1 88 ? 12.795 6.857 -17.292 1.00 83.75 88 PRO A C 1
ATOM 694 O O . PRO A 1 88 ? 12.928 7.625 -16.345 1.00 83.75 88 PRO A O 1
ATOM 697 N N . PHE A 1 89 ? 11.945 7.111 -18.298 1.00 83.19 89 PHE A N 1
ATOM 698 C CA . PHE A 1 89 ? 11.112 8.318 -18.350 1.00 83.19 89 PHE A CA 1
ATOM 699 C C . PHE A 1 89 ? 10.117 8.388 -17.185 1.00 83.19 89 PHE A C 1
ATOM 701 O O . PHE A 1 89 ? 10.003 9.425 -16.536 1.00 83.19 89 PHE A O 1
ATOM 708 N N . THR A 1 90 ? 9.418 7.290 -16.884 1.00 81.62 90 THR A N 1
ATOM 709 C CA . THR A 1 90 ? 8.472 7.248 -15.755 1.00 81.62 90 THR A CA 1
ATOM 710 C C . THR A 1 90 ? 9.175 7.344 -14.404 1.00 81.62 90 THR A C 1
ATOM 712 O O . THR A 1 90 ? 8.673 8.039 -13.525 1.00 81.62 90 THR A O 1
ATOM 715 N N . LEU A 1 91 ? 10.351 6.725 -14.245 1.00 83.00 91 LEU A N 1
ATOM 716 C CA . LEU A 1 91 ? 11.180 6.874 -13.043 1.00 83.00 91 LEU A CA 1
ATOM 717 C C . LEU A 1 91 ? 11.693 8.314 -12.874 1.00 83.00 91 LEU A C 1
ATOM 719 O O . LEU A 1 91 ? 11.627 8.860 -11.777 1.00 83.00 91 LEU A O 1
ATOM 723 N N . TRP A 1 92 ? 12.141 8.957 -13.957 1.00 80.44 92 TRP A N 1
ATOM 724 C CA . TRP A 1 92 ? 12.593 10.352 -13.940 1.00 80.44 92 TRP A CA 1
ATOM 725 C C . TRP A 1 92 ? 11.464 11.326 -13.591 1.00 80.44 92 TRP A C 1
ATOM 727 O O . TRP A 1 92 ? 11.651 12.188 -12.742 1.00 80.44 92 TRP A O 1
ATOM 737 N N . MET A 1 93 ? 10.282 11.151 -14.188 1.00 77.44 93 MET A N 1
ATOM 738 C CA . MET A 1 93 ? 9.095 11.969 -13.903 1.00 77.44 93 MET A CA 1
ATOM 739 C C . MET A 1 93 ? 8.522 11.745 -12.498 1.00 77.44 93 MET A C 1
ATOM 741 O O . MET A 1 93 ? 7.778 12.585 -11.995 1.00 77.44 93 MET A O 1
ATOM 745 N N . ALA A 1 94 ? 8.811 10.597 -11.881 1.00 73.12 94 ALA A N 1
ATOM 746 C CA . ALA A 1 94 ? 8.377 10.287 -10.525 1.00 73.12 94 ALA A CA 1
ATOM 747 C C . ALA A 1 94 ? 9.307 10.864 -9.441 1.00 73.12 94 ALA A C 1
ATOM 749 O O . ALA A 1 94 ? 8.859 10.977 -8.290 1.00 73.12 94 ALA A O 1
ATOM 750 N N . GLY A 1 95 ? 10.554 11.204 -9.807 1.00 63.62 95 GLY A N 1
ATOM 751 C CA . GLY A 1 95 ? 11.562 11.936 -9.021 1.00 63.62 95 GLY A CA 1
ATOM 752 C C . GLY A 1 95 ? 11.101 13.321 -8.612 1.00 63.62 95 GLY A C 1
ATOM 753 O O . GLY A 1 95 ? 11.036 13.564 -7.384 1.00 63.62 95 GLY A O 1
#

Sequence (95 aa):
MSNEEVAKRAEKLIGAIPYSLLWNNCEHFVTYCRYGTPVSQQTEKFCNFLKMAIRDQRSVLLTSLLGVMSILYFGVAPTTTLPTILIPFTLWMAG

Foldseek 3Di:
DDVVQLVVLLVVPPDDDDDDPQPHHPQLSNCCSVPVGRDDPSNVVVVVVVLCVLQDPVQLVVLLVVLVVQCVPVNDDCVSPVSNPVSSVSSPVSD